Protein AF-A0A7X6Y176-F1 (afdb_monomer)

Radius of gyration: 19.84 Å; Cα contacts (8 Å, |Δi|>4): 76; chains: 1; bounding box: 47×42×55 Å

Foldseek 3Di:
DVVVVDPDAAEAEDDPAQVSVLLCQPPRHHYDDDDPPHVVVCVVVVDDRDHRPPPDDDVVVLVCCLVPPVLSVLVPDPPSADPVRQCVRPVNVVVVVVVVVVVVVVVVVVVVVCVVVVD

Secondary structure (DSSP, 8-state):
-GGGT-----EE----STHHHHTTTT-SSEE---IIIIIHHHHHH-------TT-PPPHHHHHHHHHH-HHHHHHHSTTSS-HHHHTT-HHHHHHHHHHHHHHHHHHHHHHHHHHHTT-

Mean predicted aligned error: 4.31 Å

Sequence (119 aa):
VREKGYNVGFIGGGARGLHHFTEMVGADCCVTINWEGTADVLIKQDPPVVQRFLQKTPDSVVDELIEKIEDYRRGYLVNAISPEEYADFGPVVYFRNMFEEAWSKARSFIANRRTELGL

Nearest PDB structures (foldseek):
  1vec-assembly1_A  TM=5.463E-01  e=7.184E+00  Homo sapiens

Solvent-accessible surface area (backbone atoms only — not comparable to full-atom values): 7262 Å² total; per-residue (Å²): 97,72,94,72,67,53,95,71,86,48,74,48,65,84,58,88,52,66,60,65,55,50,46,46,29,81,52,91,54,51,73,54,69,57,55,81,89,32,50,59,50,50,64,73,65,62,67,86,90,54,78,32,50,86,62,75,78,60,64,73,58,54,50,49,41,44,74,73,32,64,69,52,30,34,72,68,42,87,81,55,57,50,85,85,50,45,74,73,33,64,73,52,40,54,54,50,50,53,51,54,50,54,50,52,52,50,53,54,51,53,52,53,51,30,55,77,69,75,97

pLDDT: mean 94.63, std 4.69, range [69.75, 98.5]

Structure (mmCIF, N/CA/C/O backbone):
data_AF-A0A7X6Y176-F1
#
_entry.id   AF-A0A7X6Y176-F1
#
loop_
_atom_site.group_PDB
_atom_site.id
_atom_site.type_symbol
_atom_site.label_atom_id
_atom_site.label_alt_id
_atom_site.label_comp_id
_atom_site.label_asym_id
_atom_site.label_entity_id
_atom_site.label_seq_id
_atom_site.pdbx_PDB_ins_code
_atom_site.Cartn_x
_atom_site.Cartn_y
_atom_site.Cartn_z
_atom_site.occupancy
_atom_site.B_iso_or_equiv
_atom_site.auth_seq_id
_atom_site.auth_comp_id
_atom_site.auth_asym_id
_atom_site.auth_atom_id
_atom_site.pdbx_PDB_model_num
ATOM 1 N N . VAL A 1 1 ? -17.866 1.263 2.388 1.00 69.75 1 VAL A N 1
ATOM 2 C CA . VAL A 1 1 ? -18.021 0.776 0.989 1.00 69.75 1 VAL A CA 1
ATOM 3 C C . VAL A 1 1 ? -19.053 -0.339 0.912 1.00 69.75 1 VAL A C 1
ATOM 5 O O . VAL A 1 1 ? -20.068 -0.126 0.267 1.00 69.75 1 VAL A O 1
ATOM 8 N N . ARG A 1 2 ? -18.869 -1.455 1.635 1.00 71.44 2 ARG A N 1
ATOM 9 C CA . ARG A 1 2 ? -19.874 -2.534 1.727 1.00 71.44 2 ARG A CA 1
ATOM 10 C C . ARG A 1 2 ? -21.215 -2.082 2.293 1.00 71.44 2 ARG A C 1
ATOM 12 O O . ARG A 1 2 ? -22.237 -2.296 1.665 1.00 71.44 2 ARG A O 1
ATOM 19 N N . GLU A 1 3 ? -21.196 -1.359 3.411 1.00 78.69 3 GLU A N 1
ATOM 20 C CA . GLU A 1 3 ? -22.406 -0.775 4.021 1.00 78.69 3 GLU A CA 1
ATOM 21 C C . GLU A 1 3 ? -23.139 0.203 3.093 1.00 78.69 3 GLU A C 1
ATOM 23 O O . GLU A 1 3 ? -24.331 0.432 3.244 1.00 78.69 3 GLU A O 1
ATOM 28 N N . LYS A 1 4 ? -22.425 0.770 2.110 1.00 83.56 4 LYS A N 1
ATOM 29 C CA . LYS A 1 4 ? -22.981 1.677 1.098 1.00 83.56 4 LYS A CA 1
ATOM 30 C C . LYS A 1 4 ? -23.452 0.944 -0.168 1.00 83.56 4 LYS A C 1
ATOM 32 O O . LYS A 1 4 ? -23.903 1.600 -1.097 1.00 83.56 4 LYS A O 1
ATOM 37 N N . GLY A 1 5 ? -23.324 -0.386 -0.229 1.00 84.62 5 GLY A N 1
ATOM 38 C CA . GLY A 1 5 ? -23.775 -1.206 -1.358 1.00 84.62 5 GLY A CA 1
ATOM 39 C C . GLY A 1 5 ? -23.000 -0.995 -2.662 1.00 84.62 5 GLY A C 1
ATOM 40 O O . GLY A 1 5 ? -23.506 -1.329 -3.730 1.00 84.62 5 GLY A O 1
ATOM 41 N N . TYR A 1 6 ? -21.792 -0.424 -2.612 1.00 87.25 6 TYR A N 1
ATOM 42 C CA . TYR A 1 6 ? -21.000 -0.208 -3.822 1.00 87.25 6 TYR A CA 1
ATOM 43 C C . TYR A 1 6 ? -20.473 -1.531 -4.380 1.00 87.25 6 TYR A C 1
ATOM 45 O O . TYR A 1 6 ? -19.855 -2.311 -3.655 1.00 87.25 6 TYR A O 1
ATOM 53 N N . ASN A 1 7 ? -20.665 -1.748 -5.683 1.00 88.81 7 ASN A N 1
ATOM 54 C CA . ASN A 1 7 ? -20.164 -2.921 -6.395 1.00 88.81 7 ASN A CA 1
ATOM 55 C C . ASN A 1 7 ? -18.674 -2.760 -6.742 1.00 88.81 7 ASN A C 1
ATOM 57 O O . ASN A 1 7 ? -18.310 -2.542 -7.897 1.00 88.81 7 ASN A O 1
ATOM 61 N N . VAL A 1 8 ? -17.818 -2.791 -5.721 1.00 89.12 8 VAL A N 1
ATOM 62 C CA . VAL A 1 8 ? -16.359 -2.697 -5.859 1.00 89.12 8 VAL A CA 1
ATOM 63 C C . VAL A 1 8 ? -15.681 -3.774 -5.015 1.00 89.12 8 VAL A C 1
ATOM 65 O O . VAL A 1 8 ? -16.089 -4.043 -3.885 1.00 89.12 8 VAL A O 1
ATOM 68 N N . GLY A 1 9 ? -14.635 -4.387 -5.569 1.00 88.44 9 GLY A N 1
ATOM 69 C CA . GLY A 1 9 ? -13.772 -5.323 -4.852 1.00 88.44 9 GLY A CA 1
ATOM 70 C C . GLY A 1 9 ? -12.628 -4.598 -4.150 1.00 88.44 9 GLY A C 1
ATOM 71 O O . GLY A 1 9 ? -12.119 -3.596 -4.650 1.00 88.44 9 GLY A O 1
ATOM 72 N N . PHE A 1 10 ? -12.207 -5.116 -2.999 1.00 89.44 10 PHE A N 1
ATOM 73 C CA . PHE A 1 10 ? -11.005 -4.643 -2.320 1.00 89.44 10 PHE A CA 1
ATOM 74 C C . PHE A 1 10 ? -9.810 -5.506 -2.701 1.00 89.44 10 PHE A C 1
ATOM 76 O O . PHE A 1 10 ? -9.904 -6.735 -2.709 1.00 89.44 10 PHE A O 1
ATOM 83 N N . ILE A 1 11 ? -8.681 -4.851 -2.959 1.00 93.69 11 ILE A N 1
ATOM 84 C CA . ILE A 1 11 ? -7.395 -5.513 -3.134 1.00 93.69 11 ILE A CA 1
ATOM 85 C C . ILE A 1 11 ? -6.364 -4.911 -2.179 1.00 93.69 11 ILE A C 1
ATOM 87 O O . ILE A 1 11 ? -6.150 -3.701 -2.163 1.00 93.69 11 ILE A O 1
ATOM 91 N N . GLY A 1 12 ? -5.751 -5.760 -1.359 1.00 91.94 12 GLY A N 1
ATOM 92 C CA . GLY A 1 12 ? -4.577 -5.423 -0.563 1.00 91.94 12 GLY A CA 1
ATOM 93 C C . GLY A 1 12 ? -3.308 -5.783 -1.331 1.00 91.94 12 GLY A C 1
ATOM 94 O O . GLY A 1 12 ? -3.202 -6.880 -1.877 1.00 91.94 12 GLY A O 1
ATOM 95 N N . GLY A 1 13 ? -2.331 -4.883 -1.363 1.00 92.44 13 GLY A N 1
ATOM 96 C CA . GLY A 1 13 ? -1.047 -5.111 -2.022 1.00 92.44 13 GLY A CA 1
ATOM 97 C C . GLY A 1 13 ? 0.082 -4.344 -1.344 1.00 92.44 13 GLY A C 1
ATOM 98 O O . GLY A 1 13 ? -0.146 -3.567 -0.421 1.00 92.44 13 GLY A O 1
ATOM 99 N N . GLY A 1 14 ? 1.319 -4.570 -1.792 1.00 90.44 14 GLY A N 1
ATOM 100 C CA . GLY A 1 14 ? 2.482 -3.849 -1.265 1.00 90.44 14 GLY A CA 1
ATOM 101 C C . GLY A 1 14 ? 2.913 -4.275 0.143 1.00 90.44 14 GLY A C 1
ATOM 102 O O . GLY A 1 14 ? 3.484 -3.469 0.874 1.00 90.44 14 GLY A O 1
ATOM 103 N N . ALA A 1 15 ? 2.669 -5.530 0.537 1.00 93.62 15 ALA A N 1
ATOM 104 C CA . ALA A 1 15 ? 3.150 -6.057 1.812 1.00 93.62 15 ALA A CA 1
ATOM 105 C C . ALA A 1 15 ? 4.685 -5.922 1.944 1.00 93.62 15 ALA A C 1
ATOM 107 O O . ALA A 1 15 ? 5.437 -6.155 0.993 1.00 93.62 15 ALA A O 1
ATOM 108 N N . ARG A 1 16 ? 5.138 -5.511 3.135 1.00 91.81 16 ARG A N 1
ATOM 109 C CA . ARG A 1 16 ? 6.559 -5.342 3.507 1.00 91.81 16 ARG A CA 1
ATOM 110 C C . ARG A 1 16 ? 6.931 -6.105 4.777 1.00 91.81 16 ARG A C 1
ATOM 112 O O . ARG A 1 16 ? 8.104 -6.361 5.005 1.00 91.81 16 ARG A O 1
ATOM 119 N N . GLY A 1 17 ? 5.937 -6.488 5.572 1.00 94.81 17 GLY A N 1
ATOM 120 C CA . GLY A 1 17 ? 6.073 -7.427 6.675 1.00 94.81 17 GLY A CA 1
ATOM 121 C C . GLY A 1 17 ? 4.901 -8.402 6.682 1.00 94.81 17 GLY A C 1
ATOM 122 O O . GLY A 1 17 ? 3.850 -8.115 6.106 1.00 94.81 17 GLY A O 1
ATOM 123 N N . LEU A 1 18 ? 5.072 -9.539 7.363 1.00 96.06 18 LEU A N 1
ATOM 124 C CA . LEU A 1 18 ? 4.042 -10.583 7.451 1.00 96.06 18 LEU A CA 1
ATOM 125 C C . LEU A 1 18 ? 2.721 -10.038 8.012 1.00 96.06 18 LEU A C 1
ATOM 127 O O . LEU A 1 18 ? 1.644 -10.408 7.549 1.00 96.06 18 LEU A O 1
ATOM 131 N N . HIS A 1 19 ? 2.811 -9.096 8.957 1.00 94.81 19 HIS A N 1
ATOM 132 C CA . HIS A 1 19 ? 1.648 -8.490 9.595 1.00 94.81 19 HIS A CA 1
ATOM 133 C C . HIS A 1 19 ? 0.766 -7.684 8.631 1.00 94.81 19 HIS A C 1
ATOM 135 O O . HIS A 1 19 ? -0.438 -7.610 8.838 1.00 94.81 19 HIS A O 1
ATOM 141 N N . HIS A 1 20 ? 1.303 -7.168 7.517 1.00 94.38 20 HIS A N 1
ATOM 142 C CA . HIS A 1 20 ? 0.471 -6.515 6.495 1.00 94.38 20 HIS A CA 1
ATOM 143 C C . HIS A 1 20 ? -0.553 -7.485 5.883 1.00 94.38 20 HIS A C 1
ATOM 145 O O . HIS A 1 20 ? -1.610 -7.054 5.434 1.00 94.38 20 HIS A O 1
ATOM 151 N N . PHE A 1 21 ? -0.248 -8.787 5.858 1.00 95.50 21 PHE A N 1
ATOM 152 C CA . PHE A 1 21 ? -1.202 -9.823 5.471 1.00 95.50 21 PHE A CA 1
ATOM 153 C C . PHE A 1 21 ? -2.050 -10.285 6.658 1.00 95.50 21 PHE A C 1
ATOM 155 O O . PHE A 1 21 ? -3.271 -10.358 6.534 1.00 95.50 21 PHE A O 1
ATOM 162 N N . THR A 1 22 ? -1.442 -10.576 7.814 1.00 95.56 22 THR A N 1
ATOM 163 C CA . THR A 1 22 ? -2.197 -11.153 8.943 1.00 95.56 22 THR A CA 1
ATOM 164 C C . THR A 1 22 ? -3.232 -10.190 9.528 1.00 95.56 22 THR A C 1
ATOM 166 O O . THR A 1 22 ? -4.287 -10.642 9.961 1.00 95.56 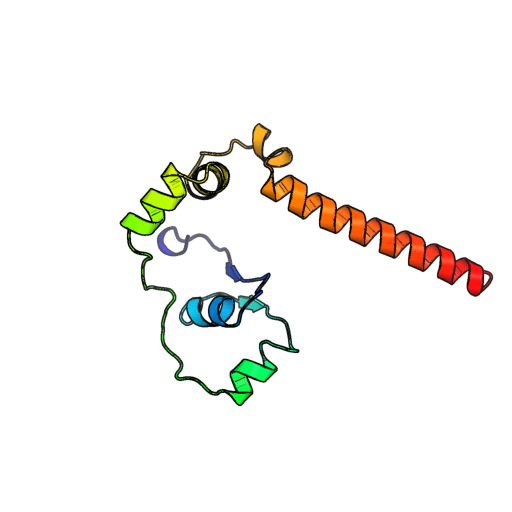22 THR A O 1
ATOM 169 N N . GLU A 1 23 ? -2.997 -8.875 9.488 1.00 94.88 23 GLU A N 1
ATOM 170 C CA . GLU A 1 23 ? -3.987 -7.875 9.922 1.00 94.88 23 GLU A CA 1
ATOM 171 C C . GLU A 1 23 ? -5.188 -7.764 8.962 1.00 94.88 23 GLU A C 1
ATOM 173 O O . GLU A 1 23 ? -6.263 -7.309 9.350 1.00 94.88 23 GLU A O 1
ATOM 178 N N . MET A 1 24 ? -5.056 -8.260 7.726 1.00 94.62 24 MET A N 1
ATOM 179 C CA . MET A 1 24 ? -6.148 -8.323 6.746 1.00 94.62 24 MET A CA 1
ATOM 180 C C . MET A 1 24 ? -7.004 -9.593 6.886 1.00 94.62 24 MET A C 1
ATOM 182 O O . MET A 1 24 ? -8.007 -9.737 6.186 1.00 94.62 24 MET A O 1
ATOM 186 N N . VAL A 1 25 ? -6.656 -10.521 7.787 1.00 94.81 25 VAL A N 1
ATOM 187 C CA . VAL A 1 25 ? -7.421 -11.760 7.990 1.00 94.81 25 VAL A CA 1
ATOM 188 C C . VAL A 1 25 ? -8.836 -11.440 8.473 1.00 94.81 25 VAL A C 1
ATOM 190 O O . VAL A 1 25 ? -9.042 -10.766 9.490 1.00 94.81 25 VAL A O 1
ATOM 193 N N . GLY A 1 26 ? -9.815 -11.966 7.732 1.00 93.56 26 GLY A N 1
ATOM 194 C CA . GLY A 1 26 ? -11.247 -11.721 7.917 1.00 93.56 26 GLY A CA 1
ATOM 195 C C . GLY A 1 26 ? -11.819 -10.599 7.048 1.00 93.56 26 GLY A C 1
ATOM 196 O O . GLY A 1 26 ? -13.030 -10.386 7.068 1.00 93.56 26 GLY A O 1
ATOM 197 N N . ALA A 1 27 ? -10.991 -9.901 6.269 1.00 92.31 27 ALA A N 1
ATOM 198 C CA . ALA A 1 27 ? -11.471 -9.027 5.210 1.00 92.31 27 ALA A CA 1
ATOM 199 C C . ALA A 1 27 ? -12.012 -9.858 4.038 1.00 92.31 27 ALA A C 1
ATOM 201 O O . ALA A 1 27 ? -11.412 -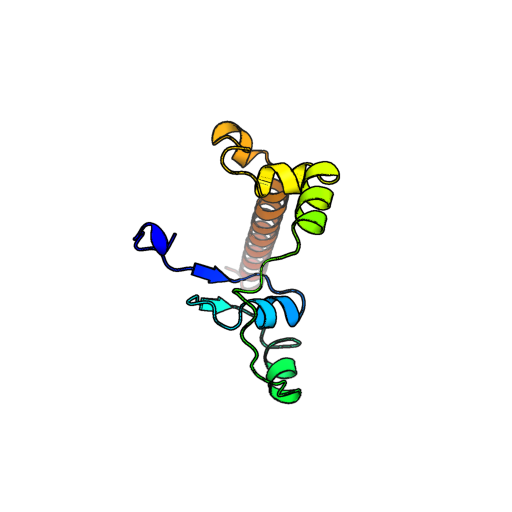10.852 3.635 1.00 92.31 27 ALA A O 1
ATOM 202 N N . ASP A 1 28 ? -13.116 -9.416 3.443 1.00 91.12 28 ASP A N 1
ATOM 203 C CA . ASP A 1 28 ? -13.549 -9.926 2.142 1.00 91.12 28 ASP A CA 1
ATOM 204 C C . ASP A 1 28 ? -12.923 -9.045 1.047 1.00 91.12 28 ASP A C 1
ATOM 206 O O . ASP A 1 28 ? -13.471 -8.013 0.620 1.00 91.12 28 ASP A O 1
ATOM 210 N N . CYS A 1 29 ? -11.687 -9.429 0.722 1.00 91.50 29 CYS A N 1
ATOM 211 C CA . CYS A 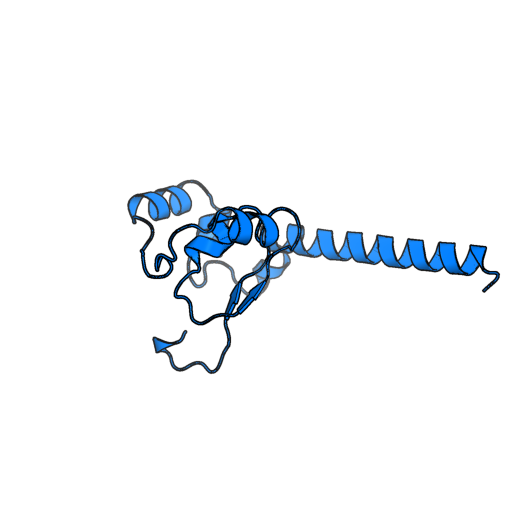1 29 ? -10.790 -8.815 -0.243 1.00 91.50 29 CYS A CA 1
ATOM 212 C C . CYS A 1 29 ? -9.825 -9.859 -0.831 1.00 91.50 29 CYS A C 1
ATOM 214 O O . CYS A 1 29 ? -9.621 -10.940 -0.275 1.00 91.50 29 CYS A O 1
ATOM 216 N N . CYS A 1 30 ? -9.185 -9.516 -1.947 1.00 94.31 30 CYS A N 1
ATOM 217 C CA . CYS A 1 30 ? -8.019 -10.246 -2.434 1.00 94.31 30 CYS A CA 1
ATOM 218 C C . CYS A 1 30 ? -6.756 -9.604 -1.859 1.00 94.31 30 CYS A C 1
ATOM 220 O O . CYS A 1 30 ? -6.620 -8.385 -1.905 1.00 94.31 30 CYS A O 1
ATOM 222 N N . VAL A 1 31 ? -5.804 -10.388 -1.357 1.00 95.12 31 VAL A N 1
ATOM 223 C CA . VAL A 1 31 ? -4.523 -9.845 -0.881 1.00 95.12 31 VAL A CA 1
ATOM 224 C C . VAL A 1 31 ? -3.385 -10.473 -1.665 1.00 95.12 31 VAL A C 1
ATOM 226 O O . VAL A 1 31 ? -3.243 -11.692 -1.700 1.00 95.12 31 VAL A O 1
ATOM 229 N N . THR A 1 32 ? -2.572 -9.633 -2.298 1.00 95.69 32 THR A N 1
ATOM 230 C CA . THR A 1 32 ? -1.371 -10.055 -3.019 1.00 95.69 32 THR A CA 1
ATOM 231 C C . THR A 1 32 ? -0.144 -9.824 -2.149 1.00 95.69 32 THR A C 1
ATOM 233 O O . THR A 1 32 ? 0.091 -8.704 -1.683 1.00 95.69 32 THR A O 1
ATOM 236 N N . ILE A 1 33 ? 0.656 -10.869 -1.968 1.00 96.12 33 ILE A N 1
ATOM 237 C CA . ILE A 1 33 ? 1.917 -10.841 -1.228 1.00 96.12 33 ILE A CA 1
ATOM 238 C C . ILE A 1 33 ? 3.022 -11.488 -2.051 1.00 96.12 33 ILE A C 1
ATOM 240 O O . ILE A 1 33 ? 2.753 -12.267 -2.966 1.00 96.12 33 ILE A O 1
ATOM 244 N N . ASN A 1 34 ? 4.269 -11.170 -1.713 1.00 95.69 34 ASN A N 1
ATOM 245 C CA . ASN A 1 34 ? 5.409 -11.861 -2.295 1.00 95.69 34 ASN A CA 1
ATOM 246 C C . ASN A 1 34 ? 5.395 -13.336 -1.885 1.00 95.69 34 ASN A C 1
ATOM 248 O O . ASN A 1 34 ? 4.921 -13.696 -0.805 1.00 95.69 34 ASN A O 1
ATOM 252 N N . TRP A 1 35 ? 5.943 -14.185 -2.752 1.00 95.75 35 TRP A N 1
ATOM 253 C CA . TRP A 1 35 ? 6.164 -15.578 -2.397 1.00 95.75 35 TRP A CA 1
ATOM 254 C C . TRP A 1 35 ? 7.286 -15.693 -1.367 1.00 95.75 35 TRP A C 1
ATOM 256 O O . TRP A 1 35 ? 7.023 -16.013 -0.213 1.00 95.75 35 TRP A O 1
ATOM 266 N N . GLU A 1 36 ? 8.512 -15.381 -1.793 1.00 96.38 36 GLU A N 1
ATOM 267 C CA . GLU A 1 36 ? 9.722 -15.483 -0.981 1.00 96.38 36 GLU A CA 1
ATOM 268 C C . GLU A 1 36 ? 9.737 -14.440 0.143 1.00 96.38 36 GLU A C 1
ATOM 270 O O . GLU A 1 36 ? 9.483 -13.249 -0.079 1.00 96.38 36 GLU A O 1
ATOM 275 N N . GLY A 1 37 ? 10.036 -14.902 1.356 1.00 94.56 37 GLY A N 1
ATOM 276 C CA . GLY A 1 37 ? 10.098 -14.078 2.560 1.00 94.56 37 GLY A CA 1
ATOM 277 C C . GLY A 1 37 ? 8.734 -13.628 3.091 1.00 94.56 37 GLY A C 1
ATOM 278 O O . GLY A 1 37 ? 8.688 -12.796 3.999 1.00 94.56 37 GLY A O 1
ATOM 279 N N . THR A 1 38 ? 7.614 -14.113 2.544 1.00 95.75 38 THR A N 1
ATOM 280 C CA . THR A 1 38 ? 6.273 -13.798 3.063 1.00 95.75 38 THR A CA 1
ATOM 281 C C . THR A 1 38 ? 5.360 -15.017 3.068 1.00 95.75 38 THR A C 1
ATOM 283 O O . THR A 1 38 ? 5.103 -15.552 4.146 1.00 95.75 38 THR A O 1
ATOM 286 N N . ALA A 1 39 ? 4.851 -15.459 1.912 1.00 96.12 39 ALA A N 1
ATOM 287 C CA . ALA A 1 39 ? 3.908 -16.580 1.860 1.00 96.12 39 ALA A CA 1
ATOM 288 C C . ALA A 1 39 ? 4.555 -17.888 2.342 1.00 96.12 39 ALA A C 1
ATOM 290 O O . ALA A 1 39 ? 3.985 -18.600 3.168 1.00 96.12 39 ALA A O 1
ATOM 291 N N . ASP A 1 40 ? 5.774 -18.162 1.880 1.00 97.81 40 ASP A N 1
ATOM 292 C CA . ASP A 1 40 ? 6.595 -19.299 2.303 1.00 97.81 40 ASP A CA 1
ATOM 293 C C . ASP A 1 40 ? 6.850 -19.319 3.824 1.00 97.81 40 ASP A C 1
ATOM 295 O O . ASP A 1 40 ? 6.735 -20.362 4.472 1.00 97.81 40 ASP A O 1
ATOM 299 N N . VAL A 1 41 ? 7.143 -18.157 4.410 1.00 97.81 41 VAL A N 1
ATOM 300 C CA . VAL A 1 41 ? 7.396 -17.995 5.845 1.00 97.81 41 VAL A CA 1
ATOM 301 C C . VAL A 1 41 ? 6.116 -18.190 6.653 1.00 97.81 41 VAL A C 1
ATOM 303 O O . VAL A 1 41 ? 6.151 -18.897 7.659 1.00 97.81 41 VAL A O 1
ATOM 306 N N . LEU A 1 42 ? 4.993 -17.609 6.222 1.00 96.81 42 LEU A N 1
ATOM 307 C CA . LEU A 1 42 ? 3.697 -17.765 6.892 1.00 96.81 42 LEU A CA 1
ATOM 308 C C . LEU A 1 42 ? 3.254 -19.230 6.927 1.00 96.81 42 LEU A C 1
ATOM 310 O O . LEU A 1 42 ? 2.854 -19.712 7.983 1.00 96.81 42 LEU A O 1
ATOM 314 N N . ILE A 1 43 ? 3.394 -19.945 5.807 1.00 97.50 43 ILE A N 1
ATOM 315 C CA . ILE A 1 43 ? 3.084 -21.380 5.722 1.00 97.50 43 ILE A CA 1
A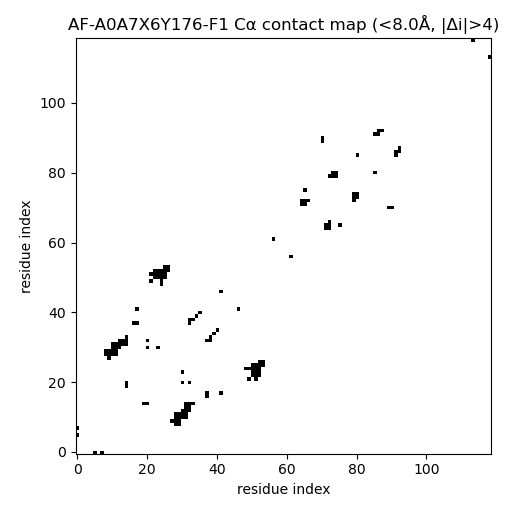TOM 316 C C . ILE A 1 43 ? 3.969 -22.181 6.681 1.00 97.50 43 ILE A C 1
ATOM 318 O O . ILE A 1 43 ? 3.480 -23.061 7.381 1.00 97.50 43 ILE A O 1
ATOM 322 N N . LYS A 1 44 ? 5.271 -21.877 6.737 1.00 98.38 44 LYS A N 1
ATOM 323 C CA . LYS A 1 44 ? 6.207 -22.574 7.630 1.00 98.38 44 LYS A CA 1
ATOM 324 C C . LYS A 1 44 ? 5.931 -22.303 9.111 1.00 98.38 44 LYS A C 1
ATOM 326 O O . LYS A 1 44 ? 6.153 -23.187 9.933 1.00 98.38 44 LYS A O 1
ATOM 331 N N . GLN A 1 45 ? 5.547 -21.075 9.456 1.00 97.62 45 GLN A N 1
ATOM 332 C CA . GLN A 1 45 ? 5.245 -20.690 10.835 1.00 97.62 45 GLN A CA 1
ATOM 333 C C . GLN A 1 45 ? 3.913 -21.264 11.322 1.00 97.62 45 GLN A C 1
ATOM 335 O O . GLN A 1 45 ? 3.781 -21.475 12.524 1.00 97.62 45 GLN A O 1
ATOM 340 N N . ASP A 1 46 ? 2.962 -21.476 10.408 1.00 97.00 46 ASP A N 1
ATOM 341 C CA . ASP A 1 46 ? 1.603 -21.958 10.682 1.00 97.00 46 ASP A CA 1
ATOM 342 C C . ASP A 1 46 ? 0.963 -21.303 11.927 1.00 97.00 46 ASP A C 1
ATOM 344 O O . ASP A 1 46 ? 0.564 -21.981 12.879 1.00 97.00 46 ASP A O 1
ATOM 348 N N . PRO A 1 47 ? 0.935 -19.956 12.001 1.00 95.88 47 PRO A N 1
ATOM 349 C CA . PRO A 1 47 ? 0.367 -19.286 13.156 1.00 95.88 47 PRO A CA 1
ATOM 350 C C . PRO A 1 47 ? -1.158 -19.477 13.183 1.00 95.88 47 PRO A C 1
ATOM 352 O O . PRO A 1 47 ? -1.790 -19.622 12.133 1.00 95.88 47 PRO A O 1
ATOM 355 N N . PRO A 1 48 ? -1.796 -19.379 14.363 1.00 96.19 48 PRO A N 1
ATOM 356 C CA . PRO A 1 48 ? -3.248 -19.395 14.452 1.00 96.19 48 PRO A CA 1
ATOM 357 C C . PRO A 1 48 ? -3.889 -18.345 13.537 1.00 96.19 48 PRO A C 1
ATOM 359 O O . PRO A 1 48 ? -3.508 -17.171 13.546 1.00 96.19 48 PRO A O 1
ATOM 362 N N . VAL A 1 49 ? -4.911 -18.756 12.787 1.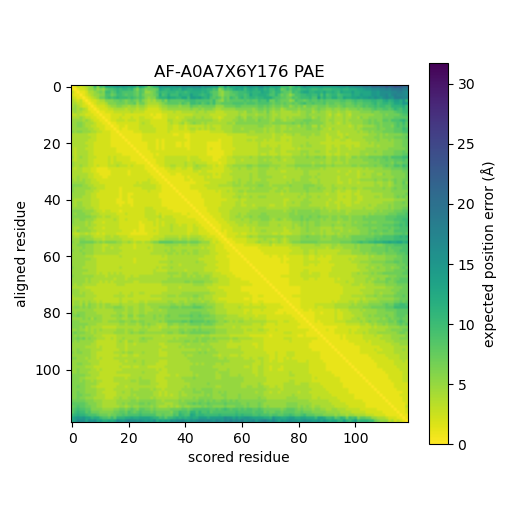00 95.62 49 VAL A N 1
ATOM 363 C CA . VAL A 1 49 ? -5.695 -17.847 11.947 1.00 95.62 49 VAL A CA 1
ATOM 364 C C . VAL A 1 49 ? -6.656 -17.065 12.840 1.00 95.62 49 VAL A C 1
ATOM 366 O O . VAL A 1 49 ? -7.683 -17.580 13.281 1.00 95.62 49 VAL A O 1
ATOM 369 N N . VAL A 1 50 ? -6.312 -15.810 13.125 1.00 95.50 50 VAL A N 1
ATOM 370 C CA . VAL A 1 50 ? -7.105 -14.910 13.974 1.00 95.50 50 VAL A CA 1
ATOM 371 C C . VAL A 1 50 ? -7.699 -13.803 13.116 1.00 95.50 50 VAL A C 1
ATOM 373 O O . VAL A 1 50 ? -6.976 -13.120 12.397 1.00 95.50 50 VAL A O 1
ATOM 376 N N . GLN A 1 51 ? -9.011 -13.578 13.221 1.00 95.62 51 GLN A N 1
ATOM 377 C CA . GLN A 1 51 ? -9.644 -12.430 12.577 1.00 95.62 51 GLN A CA 1
ATOM 378 C C . GLN A 1 51 ? -9.142 -11.133 13.222 1.00 95.62 51 GLN A C 1
ATOM 380 O O . GLN A 1 51 ? -9.414 -10.861 14.393 1.00 95.62 51 GLN A O 1
ATOM 385 N N . ARG A 1 52 ? -8.453 -10.303 12.434 1.00 94.62 52 ARG A N 1
ATOM 386 C CA . ARG A 1 52 ? -7.880 -9.019 12.875 1.00 94.62 52 ARG A CA 1
ATOM 387 C C . ARG A 1 52 ? -8.485 -7.808 12.180 1.00 94.62 52 ARG A C 1
ATOM 389 O O . ARG A 1 52 ? -8.586 -6.765 12.804 1.00 94.62 52 ARG A O 1
ATOM 396 N N . PHE A 1 53 ? -9.031 -7.976 10.977 1.00 92.69 53 PHE A N 1
ATOM 397 C CA . PHE A 1 53 ? -9.499 -6.856 10.155 1.00 92.69 53 PHE A CA 1
ATOM 398 C C . PHE A 1 53 ? -10.535 -5.927 10.820 1.00 92.69 53 PHE A C 1
ATOM 400 O O . PHE A 1 53 ? -10.532 -4.724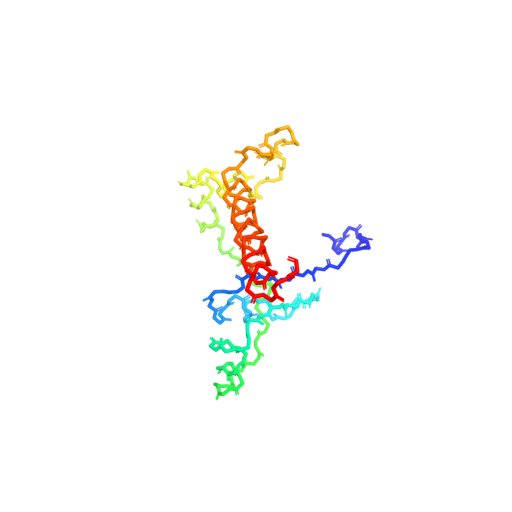 10.588 1.00 92.69 53 PHE A O 1
ATOM 407 N N . LEU A 1 54 ? -11.423 -6.467 11.662 1.00 91.25 54 LEU A N 1
ATOM 408 C CA . LEU A 1 54 ? -12.438 -5.684 12.384 1.00 91.25 54 LEU A CA 1
ATOM 409 C C . LEU A 1 54 ? -11.941 -5.102 13.720 1.00 91.25 54 LEU A C 1
ATOM 411 O O . LEU A 1 54 ? -12.715 -4.472 14.441 1.00 91.25 54 LEU A O 1
ATOM 415 N N . GLN A 1 55 ? -10.675 -5.315 14.082 1.00 92.94 55 GLN A N 1
ATOM 416 C CA . GLN A 1 55 ? -10.086 -4.715 15.275 1.00 92.94 55 GLN A CA 1
ATOM 417 C C . GLN A 1 55 ? -9.677 -3.281 14.951 1.00 92.94 55 GLN A C 1
ATOM 419 O O . GLN A 1 55 ? -8.693 -3.030 14.260 1.00 92.94 55 GLN A O 1
ATOM 424 N N . LYS A 1 56 ? -10.466 -2.327 15.445 1.00 89.88 56 LYS A N 1
ATOM 425 C CA . LYS A 1 56 ? -10.201 -0.904 15.243 1.00 89.88 56 LYS A CA 1
ATOM 426 C C . LYS A 1 56 ? -8.873 -0.515 15.904 1.00 89.88 56 LYS A C 1
ATOM 428 O O . LYS A 1 56 ? -8.640 -0.839 17.069 1.00 89.88 56 LYS A O 1
ATOM 433 N N . THR A 1 57 ? -8.039 0.234 15.185 1.00 93.25 57 THR A N 1
ATOM 434 C CA . THR A 1 57 ? -6.882 0.922 15.770 1.00 93.25 57 THR A CA 1
ATOM 435 C C . THR A 1 57 ? -7.350 1.868 16.886 1.00 93.25 57 THR A C 1
ATOM 437 O O . THR A 1 57 ? -8.349 2.564 16.690 1.00 93.25 57 THR A O 1
ATOM 440 N N . PRO A 1 58 ? -6.672 1.919 18.050 1.00 96.50 58 PRO A N 1
ATOM 441 C CA . PRO A 1 58 ? -7.037 2.844 19.119 1.00 96.50 58 PRO A CA 1
ATOM 442 C C . PRO A 1 58 ? -7.082 4.295 18.633 1.00 96.50 58 PRO A C 1
ATOM 444 O O . PRO A 1 58 ? -6.169 4.741 17.937 1.00 96.50 58 PRO A O 1
ATOM 447 N N . ASP A 1 59 ? -8.114 5.035 19.041 1.00 97.25 59 ASP A N 1
ATOM 448 C CA . ASP A 1 59 ? -8.325 6.415 18.586 1.00 97.25 59 ASP A CA 1
ATOM 449 C C . ASP A 1 59 ? -7.139 7.320 18.935 1.00 97.25 59 ASP A C 1
ATOM 451 O O . ASP A 1 59 ? -6.673 8.055 18.078 1.00 97.25 59 ASP A O 1
ATOM 455 N N . SER A 1 60 ? -6.532 7.146 20.113 1.00 98.00 60 SER A N 1
ATOM 456 C CA . SER A 1 60 ? -5.343 7.907 20.518 1.00 98.00 60 SER A CA 1
ATOM 457 C C . SER A 1 60 ? -4.159 7.773 19.554 1.00 98.00 60 SER A C 1
ATOM 459 O O . SER A 1 60 ? -3.382 8.709 19.404 1.00 98.00 60 SER A O 1
ATOM 461 N N . VAL A 1 61 ? -4.002 6.612 18.906 1.00 97.88 61 VAL A N 1
ATOM 462 C CA . VAL A 1 61 ? -2.939 6.388 17.913 1.00 97.88 61 VAL A CA 1
ATOM 463 C C . VAL A 1 61 ? -3.281 7.109 16.615 1.00 97.88 61 VAL A C 1
ATOM 465 O O . VAL A 1 61 ? -2.422 7.748 16.016 1.00 97.88 61 VAL A O 1
ATOM 468 N N . VAL A 1 62 ? -4.539 7.018 16.178 1.00 97.69 62 VAL A N 1
ATOM 469 C CA . VAL A 1 62 ? -5.013 7.707 14.972 1.00 97.69 62 VAL A CA 1
ATOM 470 C C . VAL A 1 62 ? -4.908 9.223 15.146 1.00 97.69 62 VAL A C 1
ATOM 472 O O . VAL A 1 62 ? -4.407 9.894 14.246 1.00 97.69 62 VAL A O 1
ATOM 475 N N . ASP A 1 63 ? -5.314 9.739 16.305 1.00 98.06 63 ASP A N 1
ATOM 476 C CA . ASP A 1 63 ? -5.238 11.154 16.664 1.00 98.06 63 ASP A CA 1
ATOM 477 C C . ASP A 1 63 ? -3.788 11.648 16.644 1.00 98.06 63 ASP A C 1
ATOM 479 O O . ASP A 1 63 ? -3.492 12.662 16.015 1.00 98.06 63 ASP A O 1
ATOM 483 N N . GLU A 1 64 ? -2.860 10.891 17.239 1.00 98.38 64 GLU A N 1
ATOM 484 C CA . GLU A 1 64 ? -1.435 11.229 17.228 1.00 98.38 64 GLU A CA 1
ATOM 485 C C . GLU A 1 64 ? -0.861 11.292 15.802 1.00 98.38 64 GLU A C 1
ATOM 487 O O . GLU A 1 64 ? -0.110 12.215 15.475 1.00 98.38 64 GLU A O 1
ATOM 492 N N . LEU A 1 65 ? -1.223 10.344 14.932 1.00 98.06 65 LEU A N 1
ATOM 493 C CA . LEU A 1 65 ? -0.779 10.338 13.534 1.00 98.06 65 LEU A CA 1
ATOM 494 C C . LEU A 1 65 ? -1.370 11.513 12.745 1.00 98.06 65 LEU A C 1
ATOM 496 O O . LEU A 1 65 ? -0.664 12.136 11.953 1.00 98.06 65 LEU A O 1
ATOM 500 N N . ILE A 1 66 ? -2.645 11.832 12.973 1.00 98.00 66 ILE A N 1
ATOM 501 C CA . ILE A 1 66 ? -3.325 12.984 12.370 1.00 98.00 66 ILE A CA 1
ATOM 502 C C . ILE A 1 66 ? -2.674 14.301 12.810 1.00 98.00 66 ILE A C 1
ATOM 504 O O . ILE A 1 66 ? -2.503 15.203 11.989 1.00 98.00 66 ILE A O 1
ATOM 508 N N . GLU A 1 67 ? -2.321 14.425 14.087 1.00 98.06 67 GLU A N 1
ATOM 509 C CA . GLU A 1 67 ? -1.735 15.644 14.643 1.00 98.06 67 GLU A CA 1
ATOM 510 C C . GLU A 1 67 ? -0.287 15.844 14.178 1.00 98.06 67 GLU A C 1
ATOM 512 O O . GLU A 1 67 ? 0.108 16.960 13.837 1.00 98.06 67 GLU A O 1
ATOM 517 N N . LYS A 1 68 ? 0.509 14.769 14.143 1.00 98.25 68 LYS A N 1
ATOM 518 C CA . LYS A 1 68 ? 1.965 14.863 13.951 1.00 98.25 68 LYS A CA 1
ATOM 519 C C . LYS A 1 68 ? 2.436 14.631 12.519 1.00 98.25 68 LYS A C 1
ATOM 521 O O . LYS A 1 68 ? 3.555 15.024 12.196 1.00 98.25 68 LYS A O 1
ATOM 526 N N . ILE A 1 69 ? 1.639 13.981 11.669 1.00 97.75 69 ILE A N 1
ATOM 527 C CA . ILE A 1 69 ? 2.048 13.598 10.311 1.00 97.75 69 ILE A CA 1
ATOM 528 C C . ILE A 1 69 ? 1.048 14.166 9.303 1.00 97.75 69 ILE A C 1
ATOM 530 O O . ILE A 1 69 ? -0.009 13.592 9.045 1.00 97.75 69 ILE A O 1
ATOM 534 N N . GLU A 1 70 ? 1.404 15.295 8.688 1.00 95.50 70 GLU A N 1
ATOM 535 C CA . GLU A 1 70 ? 0.520 16.006 7.759 1.00 95.50 70 GLU A CA 1
ATOM 536 C C . GLU A 1 70 ? 0.045 15.126 6.593 1.00 95.50 70 GLU A C 1
ATOM 538 O O . GLU A 1 70 ? -1.154 15.076 6.315 1.00 95.50 70 GLU A O 1
ATOM 543 N N . ASP A 1 71 ? 0.952 14.388 5.948 1.00 95.88 71 ASP A N 1
ATOM 544 C CA . ASP A 1 71 ? 0.598 13.495 4.839 1.00 95.88 71 ASP A CA 1
ATOM 545 C C . ASP A 1 71 ? -0.339 12.364 5.281 1.00 95.88 71 ASP A C 1
ATOM 547 O O . ASP A 1 71 ? -1.234 11.976 4.527 1.00 95.88 71 ASP A O 1
ATOM 551 N N .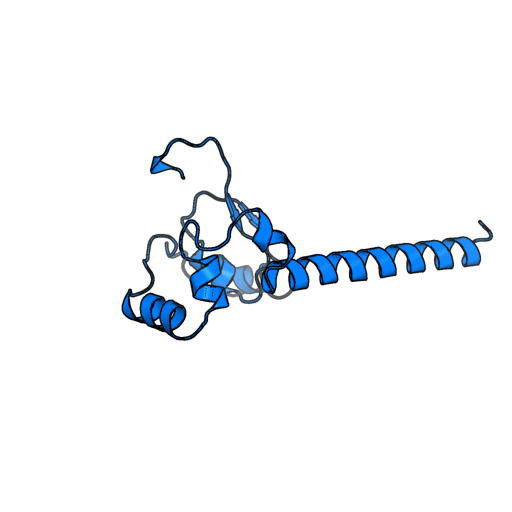 TYR A 1 72 ? -0.194 11.869 6.518 1.00 96.31 72 TYR A N 1
ATOM 552 C CA . TYR A 1 72 ? -1.133 10.898 7.078 1.00 96.31 72 TYR A CA 1
ATOM 553 C C . TYR A 1 72 ? -2.510 11.532 7.239 1.00 96.31 72 TYR A C 1
ATOM 555 O O . TYR A 1 72 ? -3.492 10.993 6.737 1.00 96.31 72 TYR A O 1
ATOM 563 N N . ARG A 1 73 ? -2.593 12.710 7.869 1.00 96.75 73 ARG A N 1
ATOM 564 C CA . ARG A 1 73 ? -3.855 13.444 8.030 1.00 96.75 73 ARG A CA 1
ATOM 565 C C . ARG A 1 73 ? -4.550 13.680 6.690 1.00 96.75 73 ARG A C 1
ATOM 567 O O . ARG A 1 73 ? -5.753 13.445 6.586 1.00 96.75 73 ARG A O 1
ATOM 574 N N . ARG A 1 74 ? -3.805 14.132 5.678 1.00 96.00 74 ARG A N 1
ATOM 575 C CA . ARG A 1 74 ? -4.330 14.399 4.331 1.00 96.00 74 ARG A CA 1
ATOM 576 C C . ARG A 1 74 ? -4.810 13.124 3.638 1.00 96.00 74 ARG A C 1
ATOM 578 O O . ARG A 1 74 ? -5.887 13.129 3.056 1.00 96.00 74 ARG A O 1
ATOM 585 N N . GLY A 1 75 ? -4.053 12.031 3.729 1.00 95.06 75 GLY A N 1
ATOM 586 C CA . GLY A 1 75 ? -4.441 10.745 3.143 1.00 95.06 75 GLY A CA 1
ATOM 587 C C . GLY A 1 75 ? -5.567 10.019 3.892 1.00 95.06 75 GLY A C 1
ATOM 58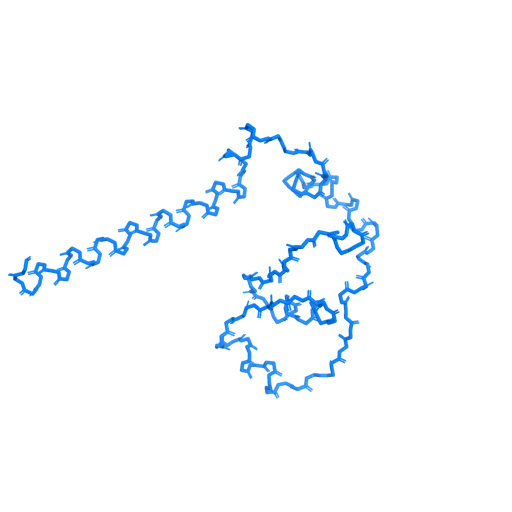8 O O . GLY A 1 75 ? -6.291 9.232 3.285 1.00 95.06 75 GLY A O 1
ATOM 589 N N . TYR A 1 76 ? -5.718 10.269 5.195 1.00 95.44 76 TYR A N 1
ATOM 590 C CA . TYR A 1 76 ? -6.676 9.580 6.063 1.00 95.44 76 TYR A CA 1
ATOM 591 C C . TYR A 1 76 ? -8.052 10.261 6.105 1.00 95.44 76 TYR A C 1
ATOM 593 O O . TYR A 1 76 ? -9.081 9.583 6.096 1.00 95.44 76 TYR A O 1
ATOM 601 N N . LEU A 1 77 ? -8.098 11.597 6.159 1.00 96.00 77 LEU A N 1
ATOM 602 C CA . LEU A 1 77 ? -9.354 12.339 6.267 1.00 96.00 77 LEU A CA 1
ATOM 603 C C . LEU A 1 77 ? -10.035 12.501 4.903 1.00 96.00 77 LEU A C 1
ATOM 605 O O . LEU A 1 77 ? -9.438 12.925 3.915 1.00 96.00 77 LEU A O 1
ATOM 609 N N . VAL A 1 78 ? -11.335 12.208 4.863 1.00 93.00 78 VAL A N 1
ATOM 610 C CA . VAL A 1 78 ? -12.152 12.353 3.652 1.00 93.00 78 VAL A CA 1
ATOM 611 C C . VAL A 1 78 ? -12.124 13.809 3.174 1.00 93.00 78 VAL A C 1
ATOM 613 O O . VAL A 1 78 ? -12.339 14.725 3.964 1.00 93.00 78 VAL A O 1
ATOM 616 N N . ASN A 1 79 ? -11.902 14.009 1.872 1.00 93.94 79 ASN A N 1
ATOM 617 C CA . ASN A 1 79 ? -11.800 15.319 1.212 1.00 93.94 79 ASN A CA 1
ATOM 618 C C . ASN A 1 79 ? -10.625 16.206 1.679 1.00 93.94 79 ASN A C 1
ATOM 620 O O . ASN A 1 79 ? -10.622 17.395 1.372 1.00 93.94 79 ASN A O 1
ATOM 624 N N . ALA A 1 80 ? -9.626 15.671 2.391 1.00 96.00 80 ALA A N 1
ATOM 625 C CA . ALA A 1 80 ? -8.437 16.438 2.788 1.00 96.00 80 ALA A CA 1
ATOM 626 C C . ALA A 1 80 ? -7.368 16.567 1.679 1.00 96.00 80 ALA A C 1
ATOM 628 O O . ALA A 1 80 ? -6.330 17.197 1.891 1.00 96.00 80 ALA A O 1
ATOM 629 N N . ILE A 1 81 ? -7.632 15.983 0.506 1.00 96.69 81 ILE A N 1
ATOM 630 C CA . ILE A 1 81 ? -6.894 16.184 -0.745 1.00 96.69 81 ILE A CA 1
ATOM 631 C C . ILE A 1 81 ? -7.939 16.444 -1.830 1.00 96.69 81 ILE A C 1
ATOM 633 O O . ILE A 1 81 ? -8.852 15.629 -2.006 1.00 96.69 81 ILE A O 1
ATOM 637 N N . SER A 1 82 ? -7.828 17.567 -2.538 1.00 95.62 82 SER A N 1
ATOM 638 C CA . SER A 1 82 ? -8.700 17.840 -3.685 1.00 95.62 82 SER A CA 1
ATOM 639 C C . SER A 1 82 ? -8.217 17.096 -4.941 1.00 95.62 82 SER A C 1
ATOM 641 O O . SER A 1 82 ? -7.044 16.713 -5.022 1.00 95.62 82 SER A O 1
ATOM 643 N N . PRO A 1 83 ? -9.082 16.891 -5.951 1.00 94.88 83 PRO A N 1
ATOM 644 C CA . PRO A 1 83 ? -8.663 16.308 -7.225 1.00 94.88 83 PRO A CA 1
ATOM 645 C C . PRO A 1 83 ? -7.495 17.054 -7.885 1.00 94.88 83 PRO A C 1
ATOM 647 O O . PRO A 1 83 ? -6.623 16.420 -8.476 1.00 94.88 83 PRO A O 1
ATOM 650 N N . GLU A 1 84 ? -7.459 18.381 -7.759 1.00 96.06 84 GLU A N 1
ATOM 651 C CA . GLU A 1 84 ? -6.424 19.243 -8.338 1.00 96.06 84 GLU A CA 1
ATOM 652 C C . GLU A 1 84 ? -5.076 19.079 -7.624 1.00 96.06 84 GLU A C 1
ATOM 654 O O . GLU A 1 84 ? -4.035 19.125 -8.270 1.00 96.06 84 GLU A O 1
ATOM 659 N N . GLU A 1 85 ? -5.086 18.836 -6.311 1.00 95.25 85 GLU A N 1
ATOM 660 C CA . GLU A 1 85 ? -3.875 18.640 -5.502 1.00 95.25 85 GLU A CA 1
ATOM 661 C C . GLU A 1 85 ? -3.312 17.216 -5.582 1.00 95.25 85 GLU A C 1
ATOM 663 O O . GLU A 1 85 ? -2.140 16.987 -5.275 1.00 95.25 85 GLU A O 1
ATOM 668 N N . TYR A 1 86 ? -4.140 16.235 -5.951 1.00 95.25 86 TYR A N 1
ATOM 669 C CA . TYR A 1 86 ? -3.787 14.818 -5.851 1.00 95.25 86 TYR A CA 1
ATOM 670 C C . TYR A 1 86 ? -2.542 14.450 -6.667 1.00 95.25 86 TYR A C 1
ATOM 672 O O . TYR A 1 86 ? -1.714 13.662 -6.209 1.00 95.25 86 TYR A O 1
ATOM 680 N N . ALA A 1 87 ? -2.390 15.036 -7.858 1.00 95.00 87 ALA A N 1
ATOM 681 C CA . ALA A 1 87 ? -1.268 14.751 -8.753 1.00 95.00 87 ALA A CA 1
ATOM 682 C C . ALA A 1 87 ? 0.096 15.178 -8.179 1.00 95.00 87 ALA A C 1
ATOM 684 O O . ALA A 1 87 ? 1.116 14.579 -8.536 1.00 95.00 87 ALA A O 1
ATOM 685 N N . ASP A 1 88 ? 0.090 16.165 -7.281 1.00 95.75 88 ASP A N 1
ATOM 686 C CA . ASP A 1 88 ? 1.276 16.737 -6.640 1.00 95.75 88 ASP A CA 1
ATOM 687 C C . ASP A 1 88 ? 1.445 16.265 -5.187 1.00 95.75 88 ASP A C 1
ATOM 689 O O . ASP A 1 88 ? 2.415 16.619 -4.514 1.00 95.75 88 ASP A O 1
ATOM 693 N N . PHE A 1 89 ? 0.527 15.434 -4.683 1.00 96.12 89 PH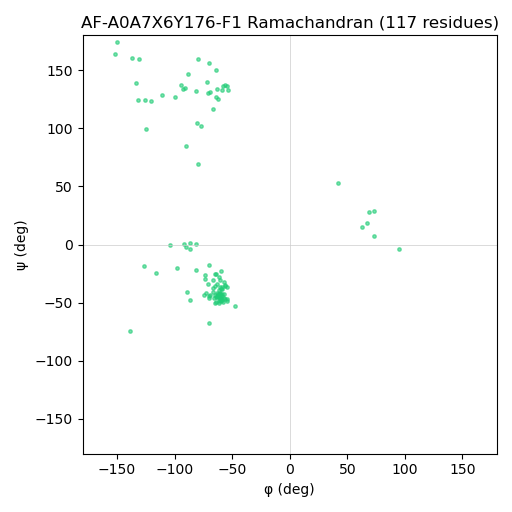E A N 1
ATOM 694 C CA . PHE A 1 89 ? 0.610 14.890 -3.334 1.00 96.12 89 PHE A CA 1
ATOM 695 C C . PHE A 1 89 ? 1.846 13.991 -3.186 1.00 96.12 89 PHE A C 1
ATOM 697 O O . PHE A 1 89 ? 2.038 13.050 -3.958 1.00 96.12 89 PHE A O 1
ATOM 704 N N . GLY A 1 90 ? 2.681 14.257 -2.175 1.00 94.75 90 GLY A N 1
ATOM 705 C CA . GLY A 1 90 ? 4.006 13.645 -2.010 1.00 94.75 90 GLY A CA 1
ATOM 706 C C . GLY A 1 90 ? 4.033 12.119 -2.180 1.00 94.75 90 GLY A C 1
ATOM 707 O O . GLY A 1 90 ? 4.778 11.626 -3.029 1.00 94.75 90 GLY A O 1
ATOM 708 N N . PRO A 1 91 ? 3.190 11.354 -1.461 1.00 93.88 91 PRO A N 1
ATOM 709 C CA . PRO A 1 91 ? 3.092 9.904 -1.634 1.00 93.88 91 PRO A CA 1
ATOM 710 C C . PRO A 1 91 ? 2.714 9.456 -3.055 1.00 93.88 91 PRO A C 1
ATOM 712 O O . PRO A 1 91 ? 3.233 8.448 -3.537 1.00 93.88 91 PRO A O 1
ATOM 715 N N . VAL A 1 92 ? 1.847 10.205 -3.746 1.00 95.19 92 VAL A N 1
ATOM 716 C CA . VAL A 1 92 ? 1.434 9.916 -5.132 1.00 95.19 92 VAL A CA 1
ATOM 717 C C . VAL A 1 92 ? 2.584 10.180 -6.093 1.00 95.19 92 VAL A C 1
ATOM 719 O O . VAL A 1 92 ? 2.886 9.324 -6.923 1.00 95.19 92 VAL A O 1
ATOM 722 N N . VAL A 1 93 ? 3.270 11.315 -5.949 1.00 96.69 93 VAL A N 1
ATOM 723 C CA . VAL A 1 93 ? 4.453 11.660 -6.749 1.00 96.69 93 VAL A CA 1
ATOM 724 C C . VAL A 1 93 ? 5.554 10.624 -6.546 1.00 96.69 93 VAL A C 1
ATOM 726 O O . VAL A 1 93 ? 6.102 10.112 -7.520 1.00 96.69 93 VAL A O 1
ATOM 729 N N . TYR A 1 94 ? 5.845 10.264 -5.294 1.00 95.44 94 TYR A N 1
ATOM 730 C CA . TYR A 1 94 ? 6.835 9.241 -4.970 1.00 95.44 94 TYR A CA 1
ATOM 731 C C . TYR A 1 94 ? 6.495 7.903 -5.634 1.00 95.44 94 TYR A C 1
ATOM 733 O O . TYR A 1 94 ? 7.340 7.318 -6.314 1.00 95.44 94 TYR A O 1
ATOM 741 N N . PHE A 1 95 ? 5.247 7.445 -5.493 1.00 93.94 95 PHE A N 1
ATOM 742 C CA . PHE A 1 95 ? 4.799 6.202 -6.111 1.00 93.94 95 PHE A CA 1
ATOM 743 C C . PHE A 1 95 ? 4.901 6.267 -7.635 1.00 93.94 95 PHE A C 1
ATOM 745 O O . PHE A 1 95 ? 5.541 5.403 -8.227 1.00 93.94 95 PHE A O 1
ATOM 752 N N . ARG A 1 96 ? 4.364 7.316 -8.269 1.00 96.56 96 ARG A N 1
ATOM 753 C CA . ARG A 1 96 ? 4.426 7.529 -9.724 1.00 96.56 96 ARG A CA 1
ATOM 754 C C . ARG A 1 96 ? 5.863 7.495 -10.243 1.00 96.56 96 ARG A C 1
ATOM 756 O O . ARG A 1 96 ? 6.146 6.765 -11.191 1.00 96.56 96 ARG A O 1
ATOM 763 N N . ASN A 1 97 ? 6.769 8.225 -9.597 1.00 97.94 97 ASN A N 1
ATOM 764 C CA . ASN A 1 97 ? 8.163 8.319 -10.022 1.00 97.94 97 ASN A CA 1
ATOM 765 C C . ASN A 1 97 ? 8.857 6.946 -10.011 1.00 97.94 97 ASN A C 1
ATOM 767 O O . ASN A 1 97 ? 9.628 6.651 -10.921 1.00 97.94 97 ASN A O 1
ATOM 771 N N . MET A 1 98 ? 8.540 6.067 -9.049 1.00 97.00 98 MET A N 1
ATOM 772 C CA . MET A 1 98 ? 9.068 4.694 -9.049 1.00 97.00 98 MET A CA 1
ATOM 773 C C . MET A 1 98 ? 8.631 3.898 -10.290 1.00 97.00 98 MET A C 1
ATOM 775 O O . MET A 1 98 ? 9.435 3.150 -10.851 1.00 97.00 98 MET A O 1
ATOM 779 N N . PHE A 1 99 ? 7.382 4.054 -10.745 1.00 96.56 99 PHE A N 1
ATOM 780 C CA . PHE A 1 99 ? 6.907 3.393 -11.970 1.00 96.56 99 PHE A CA 1
ATOM 781 C C . PHE A 1 99 ? 7.566 3.970 -13.215 1.00 96.56 99 PHE A C 1
ATOM 783 O O . PHE A 1 99 ? 7.988 3.209 -14.084 1.00 96.56 99 PHE A O 1
ATOM 790 N N . GLU A 1 100 ? 7.679 5.294 -13.302 1.00 97.94 100 GLU A N 1
ATOM 791 C CA . GLU A 1 100 ? 8.337 5.964 -14.427 1.00 97.94 100 GLU A CA 1
ATOM 792 C C . GLU A 1 100 ? 9.806 5.541 -14.545 1.00 97.94 100 GLU A C 1
ATOM 794 O O . GLU A 1 100 ? 10.284 5.220 -15.638 1.00 97.94 100 GLU A O 1
ATOM 799 N N . GLU A 1 101 ? 10.510 5.460 -13.415 1.00 98.38 101 GLU A N 1
ATOM 800 C CA . GLU A 1 101 ? 11.893 5.001 -13.363 1.00 98.38 101 GLU A CA 1
ATOM 801 C C . GLU A 1 101 ? 12.015 3.533 -13.799 1.00 98.38 101 GLU A C 1
ATOM 803 O O . GLU A 1 101 ? 12.833 3.209 -14.668 1.00 98.38 101 GLU A O 1
ATOM 808 N N . ALA A 1 102 ? 11.186 2.641 -13.245 1.00 97.94 102 ALA A N 1
ATOM 809 C CA . ALA A 1 102 ? 11.179 1.225 -13.612 1.00 97.94 102 ALA A CA 1
ATOM 810 C C . ALA A 1 102 ? 10.848 1.021 -15.100 1.00 97.94 102 ALA A C 1
ATOM 812 O O . ALA A 1 102 ? 11.504 0.231 -15.785 1.00 97.94 102 ALA A O 1
ATOM 813 N N . TRP A 1 103 ? 9.884 1.777 -15.625 1.00 98.31 103 TRP A N 1
ATOM 814 C CA . TRP A 1 103 ? 9.515 1.755 -17.037 1.00 98.31 103 TRP A CA 1
ATOM 815 C C . TRP A 1 103 ? 10.660 2.225 -17.935 1.00 98.31 103 TRP A C 1
ATOM 817 O O . TRP A 1 103 ? 10.975 1.585 -18.941 1.00 98.31 103 TRP A O 1
ATOM 827 N N . SER A 1 104 ? 11.329 3.317 -17.561 1.00 98.50 104 SER A N 1
ATOM 828 C CA . SER A 1 104 ? 12.490 3.820 -18.293 1.00 98.50 104 SER A CA 1
ATOM 829 C C . SER A 1 104 ? 13.613 2.780 -18.339 1.00 98.50 104 SER A C 1
ATOM 831 O O . SER A 1 104 ? 14.124 2.475 -19.419 1.00 98.50 104 SER A O 1
ATOM 833 N N . LYS A 1 105 ? 13.920 2.145 -17.199 1.00 98.44 105 LYS A N 1
ATOM 834 C CA . LYS A 1 105 ? 14.895 1.045 -17.113 1.00 98.44 105 LYS A CA 1
ATOM 835 C C . LYS A 1 105 ? 14.516 -0.131 -18.014 1.00 98.44 105 LYS A C 1
ATOM 837 O O . LYS A 1 105 ? 15.376 -0.632 -18.737 1.00 98.44 105 LYS A O 1
ATOM 842 N N . ALA A 1 106 ? 13.246 -0.538 -18.024 1.00 98.50 106 ALA A N 1
ATOM 843 C CA . ALA A 1 106 ? 12.765 -1.619 -18.884 1.00 98.50 106 ALA A CA 1
ATOM 844 C C . ALA A 1 106 ? 12.948 -1.293 -20.376 1.00 98.50 106 ALA A C 1
ATOM 846 O O . ALA A 1 106 ? 13.443 -2.130 -21.133 1.00 98.50 106 ALA A O 1
ATOM 847 N N . ARG A 1 107 ? 12.622 -0.065 -20.803 1.00 98.44 107 ARG A N 1
ATOM 848 C CA . ARG A 1 107 ? 12.838 0.371 -22.194 1.00 98.44 107 ARG A CA 1
ATOM 849 C C . ARG A 1 107 ? 14.315 0.349 -22.579 1.00 98.44 107 ARG A C 1
ATOM 851 O O . ARG A 1 107 ? 14.642 -0.168 -23.645 1.00 98.44 107 ARG A O 1
ATOM 858 N N . SER A 1 108 ? 15.192 0.861 -21.717 1.00 98.44 108 SER A N 1
ATOM 859 C CA . SER A 1 108 ? 16.642 0.850 -21.951 1.00 98.44 108 SER A CA 1
ATOM 860 C C . SER A 1 108 ? 17.189 -0.572 -22.048 1.00 98.44 108 SER A C 1
ATOM 862 O O . SER A 1 108 ? 17.952 -0.878 -22.961 1.00 98.44 108 SER A O 1
ATOM 864 N N . PHE A 1 109 ? 16.749 -1.467 -21.159 1.00 98.38 109 PHE A N 1
ATOM 865 C CA . PHE A 1 109 ? 17.118 -2.880 -21.208 1.00 98.38 109 PHE A CA 1
ATOM 866 C C . PHE A 1 109 ? 16.702 -3.535 -22.533 1.00 98.38 109 PHE A C 1
ATOM 868 O O . PHE A 1 109 ? 17.517 -4.187 -23.182 1.00 98.38 109 PHE A O 1
ATOM 875 N N . ILE A 1 110 ? 15.458 -3.318 -22.975 1.00 98.31 110 ILE A N 1
ATOM 876 C CA . ILE A 1 110 ? 14.954 -3.859 -24.247 1.00 98.31 110 ILE A CA 1
ATOM 877 C C . ILE A 1 110 ? 15.744 -3.302 -25.437 1.00 98.31 110 ILE A C 1
ATOM 879 O O . ILE A 1 110 ? 16.073 -4.059 -26.348 1.00 98.31 110 ILE A O 1
ATOM 883 N N . ALA A 1 111 ? 16.055 -2.003 -25.441 1.00 98.12 111 ALA A N 1
ATOM 884 C CA . ALA A 1 111 ? 16.835 -1.377 -26.506 1.00 98.12 111 ALA A CA 1
ATOM 885 C C . ALA A 1 111 ? 18.238 -1.994 -26.608 1.00 98.12 111 ALA A C 1
ATOM 887 O O . ALA A 1 111 ? 18.633 -2.431 -27.686 1.00 98.12 111 ALA A O 1
ATOM 888 N N . ASN A 1 112 ? 18.940 -2.129 -25.478 1.00 98.12 112 ASN A N 1
ATOM 889 C CA . ASN A 1 112 ? 20.251 -2.780 -25.429 1.00 98.12 112 ASN A CA 1
ATOM 890 C C . ASN A 1 112 ? 20.173 -4.227 -25.923 1.00 98.12 112 ASN A C 1
ATOM 892 O O . ASN A 1 112 ? 21.003 -4.657 -26.722 1.00 98.12 112 ASN A O 1
ATOM 896 N N . ARG A 1 113 ? 19.130 -4.958 -25.511 1.00 98.12 113 ARG A N 1
ATOM 897 C CA . ARG A 1 113 ? 18.945 -6.350 -25.919 1.00 98.12 113 ARG A CA 1
ATOM 898 C C . ARG A 1 113 ? 18.704 -6.503 -27.421 1.00 98.12 113 ARG A C 1
ATOM 900 O O . ARG A 1 113 ? 19.160 -7.482 -28.001 1.00 98.12 113 ARG A O 1
ATOM 907 N N . ARG A 1 114 ? 18.000 -5.561 -28.056 1.00 98.06 114 ARG A N 1
ATOM 908 C CA . ARG A 1 114 ? 17.812 -5.547 -29.519 1.00 98.06 114 ARG A CA 1
ATOM 909 C C . ARG A 1 114 ? 19.134 -5.317 -30.243 1.00 98.06 114 ARG A C 1
ATOM 911 O O . ARG A 1 114 ? 19.472 -6.110 -31.114 1.00 98.06 114 ARG A O 1
ATOM 918 N N . THR A 1 115 ? 19.922 -4.343 -29.785 1.00 97.62 115 THR A N 1
ATOM 919 C CA . THR A 1 115 ? 21.263 -4.072 -30.322 1.00 97.62 115 THR A CA 1
ATOM 920 C C . THR A 1 115 ? 22.176 -5.299 -30.235 1.00 97.62 115 THR A C 1
ATOM 922 O O . THR A 1 115 ? 22.810 -5.655 -31.224 1.00 97.62 115 THR A O 1
ATOM 925 N N . GLU A 1 116 ? 22.217 -5.990 -29.089 1.00 97.00 116 GLU A N 1
ATOM 926 C CA . GLU A 1 116 ? 23.001 -7.228 -28.910 1.00 97.00 116 GLU A CA 1
ATOM 927 C C . GLU A 1 116 ? 22.584 -8.357 -29.861 1.00 97.00 116 GLU A C 1
ATOM 929 O O . GLU A 1 116 ? 23.401 -9.204 -30.219 1.00 97.00 116 GLU A O 1
ATOM 934 N N . LEU A 1 117 ? 21.307 -8.391 -30.244 1.00 96.88 117 LEU A N 1
ATOM 935 C CA . LEU A 1 117 ? 20.745 -9.385 -31.154 1.00 96.88 117 LEU A CA 1
ATOM 936 C C . LEU A 1 117 ? 20.821 -8.962 -32.630 1.00 96.88 117 LEU A C 1
ATOM 938 O O . LEU A 1 117 ? 20.416 -9.743 -33.490 1.00 96.88 117 LEU A O 1
ATOM 942 N N . GLY A 1 118 ? 21.333 -7.764 -32.933 1.00 91.75 118 GLY A N 1
ATOM 943 C CA . GLY A 1 118 ? 21.401 -7.226 -34.295 1.00 91.75 118 GLY A CA 1
ATOM 944 C C . GLY A 1 118 ? 20.034 -6.877 -34.900 1.00 91.75 118 GLY A C 1
ATOM 945 O O . GLY A 1 118 ? 19.883 -6.961 -36.119 1.00 91.75 118 GLY A O 1
ATOM 946 N N . LEU A 1 119 ? 19.051 -6.537 -34.056 1.00 80.75 119 LEU A N 1
ATOM 947 C CA . LEU A 1 119 ? 17.686 -6.133 -34.429 1.00 80.75 119 LEU A CA 1
ATOM 948 C C . LEU A 1 119 ? 17.493 -4.615 -34.394 1.00 80.75 119 LEU A C 1
ATOM 950 O O . LEU A 1 119 ? 18.068 -3.964 -33.491 1.00 80.75 119 LEU A O 1
#